Protein AF-A0A920QZS9-F1 (afdb_monomer_lite)

Secondary structure (DSSP, 8-state):
--------S--PPPBTTB-GGG------------TT----THHHHHHHHHHHHTGGG--

Radius of gyration: 19.15 Å; chains: 1; bounding box: 38×35×42 Å

Foldseek 3Di:
DDPDPDPPDPDDDDDDPDDCVPDDQFDDDDDDDDPVNDDDCVRVVVVVVVVVVCPVRGD

Sequence (59 aa):
MNKYKSNYLPQLKKQGLYDPRFEHDACGVGMVANIKGIASHSIIKLGLENLCSLEHRGP

Structure (mmCIF, N/CA/C/O backbone):
data_AF-A0A920QZS9-F1
#
_entry.id   AF-A0A920QZS9-F1
#
loop_
_atom_site.group_PDB
_atom_site.id
_atom_site.type_symbol
_atom_site.label_atom_id
_atom_site.label_alt_id
_atom_site.label_comp_id
_atom_site.label_asym_id
_atom_site.label_entity_id
_atom_site.label_seq_id
_atom_site.pdbx_PDB_ins_code
_atom_site.Cartn_x
_atom_site.Cartn_y
_atom_site.Cartn_z
_atom_site.occupancy
_atom_site.B_iso_or_equiv
_atom_site.auth_seq_id
_atom_site.auth_comp_id
_atom_site.auth_asym_id
_atom_site.auth_atom_id
_atom_site.pdbx_PDB_model_num
ATOM 1 N N . MET A 1 1 ? 7.828 32.755 -17.703 1.00 39.91 1 MET A N 1
ATOM 2 C CA . MET A 1 1 ? 8.473 31.567 -18.312 1.00 39.91 1 MET A CA 1
ATOM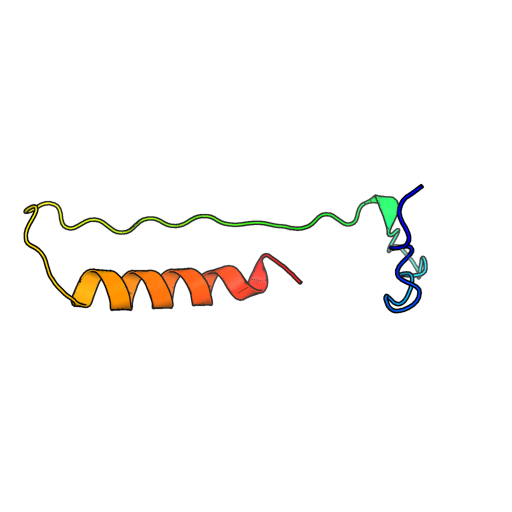 3 C C . MET A 1 1 ? 9.175 30.783 -17.214 1.00 39.91 1 MET A C 1
ATOM 5 O O . MET A 1 1 ? 10.078 31.317 -16.584 1.00 39.91 1 MET A O 1
ATOM 9 N N . ASN A 1 2 ? 8.665 29.587 -16.905 1.00 48.50 2 ASN A N 1
ATOM 10 C CA . ASN A 1 2 ? 8.992 28.828 -15.695 1.00 48.50 2 ASN A CA 1
ATOM 11 C C . ASN A 1 2 ? 10.446 28.334 -15.663 1.00 48.50 2 ASN A C 1
ATOM 13 O O . ASN A 1 2 ? 10.917 27.664 -16.578 1.00 48.50 2 ASN A O 1
ATOM 17 N N . LYS A 1 3 ? 11.117 28.652 -14.553 1.00 49.72 3 LYS A N 1
ATOM 18 C CA . LYS A 1 3 ? 12.548 28.484 -14.250 1.00 49.72 3 LYS A CA 1
ATOM 19 C C . LYS A 1 3 ? 12.936 27.042 -13.859 1.00 49.72 3 LYS A C 1
ATOM 21 O O . LYS A 1 3 ? 14.018 26.819 -13.332 1.00 49.72 3 LYS A O 1
ATOM 26 N N . TYR A 1 4 ? 12.068 26.061 -14.115 1.00 57.50 4 TYR A N 1
ATOM 27 C CA . TYR A 1 4 ? 12.176 24.690 -13.596 1.00 57.50 4 TYR A CA 1
ATOM 28 C C . TYR A 1 4 ? 12.532 23.654 -14.676 1.00 57.50 4 TYR A C 1
ATOM 30 O O . TYR A 1 4 ? 11.961 22.568 -14.713 1.00 57.50 4 TYR A O 1
ATOM 38 N N . LYS A 1 5 ? 13.476 23.958 -15.578 1.00 52.59 5 LYS A N 1
ATOM 39 C CA . LYS A 1 5 ? 14.097 22.903 -16.398 1.00 52.59 5 LYS A CA 1
ATOM 40 C C . LYS A 1 5 ? 15.099 22.144 -15.526 1.00 52.59 5 LYS A C 1
ATOM 42 O O . LYS A 1 5 ? 16.212 22.609 -15.297 1.00 52.59 5 LYS A O 1
ATOM 47 N N . SER A 1 6 ? 14.647 21.012 -14.991 1.00 53.94 6 SER A N 1
ATOM 48 C CA . SER A 1 6 ? 15.442 20.087 -14.185 1.00 53.94 6 SER A CA 1
ATOM 49 C C . SER A 1 6 ? 16.556 19.463 -15.031 1.00 53.94 6 SER A C 1
ATOM 51 O O . SER A 1 6 ? 16.296 18.624 -15.888 1.00 53.94 6 SER A O 1
ATOM 53 N N . ASN A 1 7 ? 17.800 19.875 -14.782 1.00 56.91 7 ASN A N 1
ATOM 54 C CA . ASN A 1 7 ? 19.019 19.255 -15.318 1.00 56.91 7 ASN A CA 1
ATOM 55 C C . ASN A 1 7 ? 19.538 18.113 -14.411 1.00 56.91 7 ASN A C 1
ATOM 57 O O . ASN A 1 7 ? 20.697 17.728 -14.525 1.00 56.91 7 ASN A O 1
ATOM 61 N N . TYR A 1 8 ? 18.712 17.594 -13.492 1.00 58.38 8 TYR A N 1
ATOM 62 C CA . TYR A 1 8 ? 19.127 16.630 -12.458 1.00 58.38 8 TYR A CA 1
ATOM 63 C C . TYR A 1 8 ? 18.634 15.194 -12.678 1.00 58.38 8 TYR A C 1
ATOM 65 O O . TYR A 1 8 ? 19.022 14.307 -11.925 1.00 58.38 8 TYR A O 1
ATOM 73 N N . LEU A 1 9 ? 17.803 14.939 -13.693 1.00 60.72 9 LEU A N 1
ATOM 74 C CA . LEU A 1 9 ? 17.342 13.585 -14.001 1.00 60.72 9 LEU A CA 1
ATOM 75 C C . LEU A 1 9 ? 18.206 12.986 -15.120 1.00 60.72 9 LEU A C 1
ATOM 77 O O . LEU A 1 9 ? 18.305 13.598 -16.191 1.00 60.72 9 LEU A O 1
ATOM 81 N N . PRO A 1 10 ? 18.847 11.818 -14.915 1.00 65.81 10 PRO A N 1
ATOM 82 C CA . PRO A 1 10 ? 19.525 11.130 -15.999 1.00 65.81 10 PRO A CA 1
ATOM 83 C C . PRO A 1 10 ? 18.494 10.780 -17.074 1.00 65.81 10 PRO A C 1
ATOM 85 O O . PRO A 1 10 ? 17.495 10.116 -16.816 1.00 65.81 10 PRO A O 1
ATOM 88 N N . GLN A 1 11 ? 18.730 11.255 -18.295 1.00 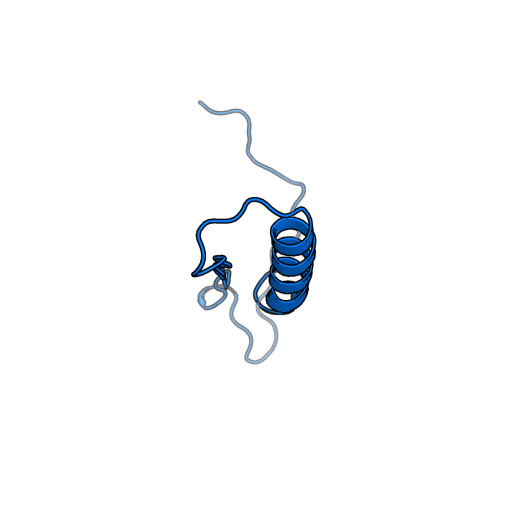70.12 11 GLN A N 1
ATOM 89 C CA . GLN A 1 11 ? 17.901 10.899 -19.441 1.00 70.12 11 GLN A CA 1
ATOM 90 C C . GLN A 1 11 ? 18.120 9.414 -19.740 1.00 70.12 11 GLN A C 1
ATOM 92 O O . GLN A 1 11 ? 19.217 9.026 -20.152 1.00 70.12 11 GLN A O 1
ATOM 97 N N . LEU A 1 12 ? 17.089 8.596 -19.514 1.00 79.19 12 LEU A N 1
ATOM 98 C CA . LEU A 1 12 ? 17.080 7.181 -19.875 1.00 79.19 12 LEU A CA 1
ATOM 99 C C . LEU A 1 12 ? 17.405 7.057 -21.370 1.00 79.19 12 LEU A C 1
ATOM 101 O O . LEU A 1 12 ? 16.716 7.618 -22.223 1.00 79.19 12 LEU A O 1
ATOM 105 N N . LYS A 1 13 ? 18.508 6.375 -21.692 1.00 84.12 13 LYS A N 1
ATOM 106 C CA . LYS A 1 13 ? 18.947 6.160 -23.075 1.00 84.12 13 LYS A CA 1
ATOM 107 C C . LYS A 1 13 ? 18.401 4.833 -23.581 1.00 84.12 13 LYS A C 1
ATOM 109 O O . LYS A 1 13 ? 18.361 3.848 -22.854 1.00 84.12 13 LYS A O 1
ATOM 114 N N . LYS A 1 14 ? 18.026 4.806 -24.859 1.00 88.38 14 LYS A N 1
ATOM 115 C CA . LYS A 1 14 ? 17.642 3.581 -25.564 1.00 88.38 14 LYS A CA 1
ATOM 116 C C . LYS A 1 14 ? 18.791 2.562 -25.503 1.00 88.38 14 LYS A C 1
ATOM 118 O O . LYS A 1 14 ? 19.911 2.900 -25.887 1.00 88.38 14 LYS A O 1
ATOM 123 N N . GLN A 1 15 ? 18.522 1.339 -25.044 1.00 87.38 15 GLN A N 1
ATOM 124 C CA . GLN A 1 15 ? 19.535 0.288 -24.887 1.00 87.38 15 GLN A CA 1
ATOM 125 C C . GLN A 1 15 ? 18.963 -1.082 -25.274 1.00 87.38 15 GLN A C 1
ATOM 127 O O . GLN A 1 15 ? 18.039 -1.588 -24.647 1.00 87.38 15 GLN A O 1
ATOM 132 N N . GLY A 1 16 ? 19.513 -1.708 -26.318 1.00 89.38 16 GLY A N 1
ATOM 133 C CA . GLY A 1 16 ? 18.974 -2.971 -26.833 1.00 89.38 16 GLY A CA 1
ATOM 134 C C . GLY A 1 16 ? 17.512 -2.831 -27.287 1.00 89.38 16 GLY A C 1
ATOM 135 O O . GLY A 1 16 ? 17.191 -1.926 -28.057 1.00 89.38 16 GLY A O 1
ATOM 136 N N . LEU A 1 17 ? 16.633 -3.721 -26.810 1.00 91.44 17 LEU A N 1
ATOM 137 C CA . LEU A 1 17 ? 15.187 -3.689 -27.089 1.00 91.44 17 LEU A CA 1
ATOM 138 C C . LEU A 1 17 ? 14.410 -2.676 -26.228 1.00 91.44 17 LEU A C 1
ATOM 140 O O . LEU A 1 17 ? 13.235 -2.437 -26.495 1.00 91.44 17 LEU A O 1
ATOM 144 N N . TYR A 1 18 ? 15.041 -2.077 -25.216 1.00 88.06 18 TYR A N 1
ATOM 145 C CA . TYR A 1 18 ? 14.414 -1.056 -24.382 1.00 88.06 18 TYR A CA 1
ATOM 146 C C . TYR A 1 18 ? 14.325 0.282 -25.130 1.00 88.06 18 TYR A C 1
ATOM 148 O O . TYR A 1 18 ? 15.347 0.791 -25.594 1.00 88.06 18 TYR A O 1
ATOM 156 N N . ASP A 1 19 ? 13.126 0.869 -25.223 1.00 88.88 19 ASP A N 1
ATOM 157 C CA . ASP A 1 19 ? 12.865 2.192 -25.805 1.00 88.88 19 ASP A CA 1
ATOM 158 C C . ASP A 1 19 ? 12.101 3.069 -24.790 1.00 88.88 19 ASP A C 1
ATOM 160 O O . ASP A 1 19 ? 10.933 2.781 -24.520 1.00 88.88 19 ASP A O 1
ATOM 164 N N . PRO A 1 20 ? 12.718 4.146 -24.254 1.00 85.50 20 PRO A N 1
ATOM 165 C CA . PRO A 1 20 ? 12.124 4.995 -23.214 1.00 85.50 20 PRO A CA 1
ATOM 166 C C . PRO A 1 20 ? 10.762 5.607 -23.570 1.00 85.50 20 PRO A C 1
ATOM 168 O O . PRO A 1 20 ? 10.054 6.082 -22.692 1.00 85.50 20 PRO A O 1
ATOM 171 N N . ARG A 1 21 ? 10.373 5.623 -24.853 1.00 85.56 21 ARG A N 1
ATOM 172 C CA . ARG A 1 21 ? 9.061 6.128 -25.296 1.00 85.56 21 ARG A CA 1
ATOM 173 C C . ARG A 1 21 ? 7.891 5.229 -24.890 1.00 85.56 21 ARG A C 1
ATOM 175 O O . ARG A 1 21 ? 6.754 5.684 -24.959 1.00 85.56 21 ARG A O 1
ATOM 182 N N . PHE A 1 22 ? 8.164 3.977 -24.526 1.00 84.62 22 PHE A N 1
ATOM 183 C CA . PHE A 1 22 ? 7.171 3.029 -24.014 1.00 84.62 22 PHE A CA 1
ATOM 184 C C . PHE A 1 22 ? 7.261 2.851 -22.489 1.00 84.62 22 PHE A C 1
ATOM 186 O O . PHE A 1 22 ? 6.590 1.980 -21.943 1.00 84.62 22 PHE A O 1
ATOM 193 N N . GLU A 1 23 ? 8.093 3.649 -21.810 1.00 78.88 23 GLU A N 1
ATOM 194 C CA . GLU A 1 23 ? 8.145 3.701 -20.349 1.00 78.88 23 GLU A CA 1
ATOM 195 C C . GLU A 1 23 ? 6.904 4.425 -19.814 1.00 78.88 23 GLU A C 1
ATOM 197 O O . GLU A 1 23 ? 6.537 5.498 -20.304 1.00 78.88 23 GLU A O 1
ATOM 202 N N . HIS A 1 24 ? 6.265 3.848 -18.801 1.00 79.62 24 HIS A N 1
ATOM 203 C CA . HIS A 1 24 ? 5.080 4.412 -18.168 1.00 79.62 24 HIS A CA 1
ATOM 204 C C . HIS A 1 24 ? 5.141 4.184 -16.660 1.00 79.62 24 HIS A C 1
ATOM 206 O O . HIS A 1 24 ? 5.368 3.058 -16.220 1.00 79.62 24 HIS A O 1
ATOM 212 N N . ASP A 1 25 ? 4.855 5.228 -15.879 1.00 71.62 25 ASP A N 1
ATOM 213 C CA . ASP A 1 25 ? 4.674 5.093 -14.435 1.00 71.62 25 ASP A CA 1
ATOM 214 C C . ASP A 1 25 ? 3.489 4.157 -14.164 1.00 71.62 25 ASP A C 1
ATOM 216 O O . ASP A 1 25 ? 2.373 4.388 -14.646 1.00 71.62 25 ASP A O 1
ATOM 220 N N . ALA A 1 26 ? 3.701 3.103 -13.377 1.00 77.31 26 ALA A N 1
ATOM 221 C CA . ALA A 1 26 ? 2.608 2.268 -12.903 1.00 77.31 26 ALA A CA 1
ATOM 222 C C . ALA A 1 26 ? 2.177 2.727 -11.495 1.00 77.31 26 ALA A C 1
ATOM 224 O O . ALA A 1 26 ? 2.799 2.461 -10.473 1.00 77.31 26 ALA A O 1
ATOM 225 N N . CYS A 1 27 ? 1.051 3.436 -11.429 1.00 82.44 27 CYS A N 1
ATOM 226 C CA . CYS A 1 27 ? 0.434 3.826 -10.159 1.00 82.44 27 CYS A CA 1
ATOM 227 C C . CYS A 1 27 ? -0.547 2.748 -9.666 1.00 82.44 27 CYS A C 1
ATOM 229 O O . CYS A 1 27 ? -1.169 2.039 -10.461 1.00 82.44 27 CYS A O 1
ATOM 231 N N . GLY A 1 28 ? -0.729 2.646 -8.345 1.00 84.50 28 GLY A N 1
ATOM 232 C CA . GLY A 1 28 ? -1.679 1.728 -7.708 1.00 84.50 28 GLY A CA 1
ATOM 233 C C . GLY A 1 28 ? -2.507 2.409 -6.619 1.00 84.50 28 GLY A C 1
ATOM 234 O O . GLY A 1 28 ? -2.046 3.354 -5.984 1.00 84.50 28 GLY A O 1
ATOM 235 N N . VAL A 1 29 ? -3.733 1.926 -6.395 1.00 90.12 29 VAL A N 1
ATOM 236 C CA . VAL A 1 29 ? -4.628 2.408 -5.329 1.00 90.12 29 VAL A CA 1
ATOM 237 C C . VAL A 1 29 ? -5.166 1.212 -4.546 1.00 90.12 29 VAL A C 1
ATOM 239 O O . VAL A 1 29 ? -5.568 0.212 -5.138 1.00 90.12 29 VAL A O 1
ATOM 242 N N . GLY A 1 30 ? -5.195 1.331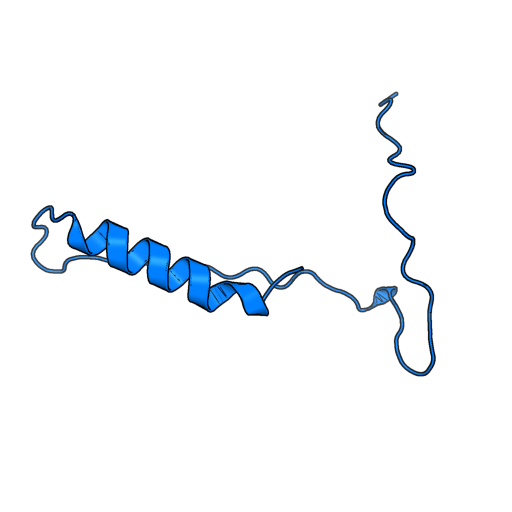 -3.217 1.00 89.75 30 GLY A N 1
ATOM 243 C CA . GLY A 1 30 ? -5.766 0.344 -2.302 1.00 89.75 30 GLY A CA 1
ATOM 244 C C . GLY A 1 30 ? -6.713 0.998 -1.295 1.00 89.75 30 GLY A C 1
ATOM 245 O O . GLY A 1 30 ? -6.536 2.160 -0.933 1.00 89.75 30 GLY A O 1
ATOM 246 N N . MET A 1 31 ? -7.725 0.258 -0.839 1.00 93.44 31 MET A N 1
ATOM 247 C CA . MET A 1 31 ? -8.704 0.728 0.147 1.00 93.44 31 MET A CA 1
ATOM 248 C C . MET A 1 31 ? -8.908 -0.319 1.242 1.00 93.44 31 MET A C 1
ATOM 250 O O . MET A 1 31 ? -8.969 -1.515 0.967 1.00 93.44 31 MET A O 1
ATOM 254 N N . VAL A 1 32 ? -9.050 0.147 2.484 1.00 94.75 32 VAL A N 1
ATOM 255 C CA . VAL A 1 32 ? -9.365 -0.676 3.656 1.00 94.75 32 VAL A CA 1
ATOM 256 C C . VAL A 1 32 ? -10.551 -0.045 4.376 1.00 94.75 32 VAL A C 1
ATOM 258 O O . VAL A 1 32 ? -10.554 1.157 4.631 1.00 94.75 32 VAL A O 1
ATOM 261 N N . ALA A 1 33 ? -11.553 -0.854 4.718 1.00 94.62 33 ALA A N 1
ATOM 262 C CA . ALA A 1 33 ? -12.737 -0.407 5.442 1.00 94.62 33 ALA A CA 1
ATOM 263 C C . ALA A 1 33 ? -13.137 -1.424 6.515 1.00 94.62 33 ALA A C 1
ATOM 265 O O . ALA A 1 33 ? -13.105 -2.634 6.292 1.00 94.62 33 ALA A O 1
ATOM 266 N N . ASN A 1 34 ? -13.558 -0.927 7.678 1.00 96.56 34 ASN A N 1
ATOM 267 C CA . ASN A 1 34 ? -14.195 -1.754 8.696 1.00 96.56 34 ASN A CA 1
ATOM 268 C C . ASN A 1 34 ? -15.701 -1.809 8.424 1.00 96.56 34 ASN A C 1
ATOM 270 O O . ASN A 1 34 ? -16.400 -0.815 8.608 1.00 96.56 34 ASN A O 1
ATOM 274 N N . ILE A 1 35 ? -16.206 -2.985 8.045 1.00 96.38 35 ILE A N 1
ATOM 275 C CA . ILE A 1 35 ? -17.623 -3.205 7.707 1.00 96.38 35 ILE A CA 1
ATOM 276 C C . ILE A 1 35 ? -18.590 -2.913 8.863 1.00 96.38 35 ILE A C 1
ATOM 278 O O . ILE A 1 35 ? -19.769 -2.677 8.631 1.00 96.38 35 ILE A O 1
ATOM 282 N N . LYS A 1 36 ? -18.103 -2.918 10.110 1.00 96.69 36 LYS A N 1
ATOM 283 C CA . LYS A 1 36 ? -18.904 -2.586 11.296 1.00 96.69 36 LYS A CA 1
ATOM 284 C C . LYS A 1 36 ? -18.939 -1.082 11.583 1.00 96.69 36 LYS A C 1
ATOM 286 O O . LYS A 1 36 ? -19.591 -0.673 12.535 1.00 96.69 36 LYS A O 1
ATOM 291 N N . GLY A 1 37 ? -18.193 -0.269 10.829 1.00 95.94 37 GLY A N 1
ATOM 292 C CA . GLY A 1 37 ? -18.099 1.181 11.032 1.00 95.94 37 GLY A CA 1
ATOM 293 C C . GLY A 1 37 ? -17.367 1.598 12.313 1.00 95.94 37 GLY A C 1
ATOM 294 O O . GLY A 1 37 ? -17.385 2.767 12.681 1.00 95.94 37 GLY A O 1
ATOM 295 N N . ILE A 1 38 ? -16.724 0.657 13.009 1.00 96.94 38 ILE A N 1
ATOM 296 C CA . ILE A 1 38 ? -16.044 0.931 14.277 1.00 96.94 38 ILE A CA 1
ATOM 297 C C . ILE A 1 38 ? -14.659 1.511 13.989 1.00 96.94 38 ILE A C 1
ATOM 299 O O . ILE A 1 38 ? -13.840 0.889 13.302 1.00 96.94 38 ILE A O 1
ATOM 303 N N . ALA A 1 39 ? -14.378 2.679 14.563 1.00 95.44 39 ALA A N 1
ATOM 304 C CA . ALA A 1 39 ? -13.062 3.293 14.492 1.00 95.44 39 ALA A CA 1
ATOM 305 C C . ALA A 1 39 ? -12.010 2.398 15.169 1.00 95.44 39 ALA A C 1
ATOM 307 O O . ALA A 1 39 ? -12.183 1.950 16.302 1.00 95.44 39 ALA A O 1
ATOM 308 N N . SER A 1 40 ? -10.908 2.127 14.470 1.00 96.44 40 SER A N 1
ATOM 309 C CA . SER A 1 40 ? -9.796 1.340 15.002 1.00 96.44 40 SER A CA 1
ATOM 310 C C . SER A 1 40 ? -8.482 1.767 14.364 1.00 96.44 40 SER A C 1
ATOM 312 O O . SER A 1 40 ? -8.408 1.958 13.151 1.00 96.44 40 SER A O 1
ATOM 314 N N . HIS A 1 41 ? -7.421 1.838 15.169 1.00 96.69 41 HIS A N 1
ATOM 315 C CA . HIS A 1 41 ? -6.070 2.113 14.677 1.00 96.69 41 HIS A CA 1
ATOM 316 C C . HIS A 1 41 ? -5.532 1.003 13.751 1.00 96.69 41 HIS A C 1
ATOM 318 O O . HIS A 1 41 ? -4.647 1.245 12.935 1.00 96.69 41 HIS A O 1
ATOM 324 N N . SER A 1 42 ? -6.111 -0.203 13.810 1.00 96.12 42 SER A N 1
ATOM 325 C CA . SER A 1 42 ? -5.766 -1.313 12.909 1.00 96.12 42 SER A CA 1
ATOM 326 C C . SER A 1 42 ? -5.967 -0.982 11.424 1.00 96.12 42 SER A C 1
ATOM 328 O O . SER A 1 42 ? -5.168 -1.426 10.605 1.00 96.12 42 SER A O 1
ATOM 330 N N . ILE A 1 43 ? -6.961 -0.151 11.072 1.00 96.00 43 ILE A N 1
ATOM 331 C CA . ILE A 1 4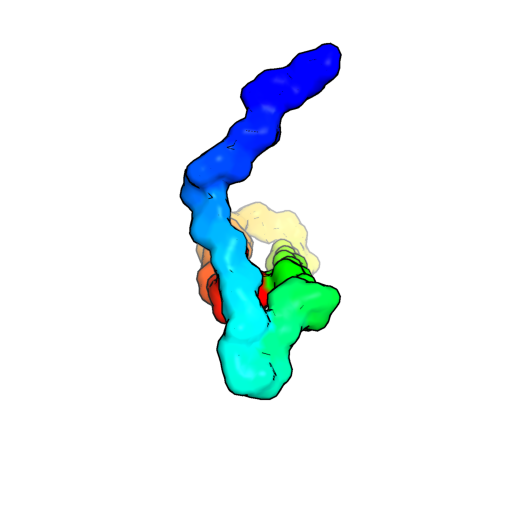3 ? -7.187 0.303 9.687 1.00 96.00 43 ILE A CA 1
ATOM 332 C C . ILE A 1 43 ? -5.977 1.075 9.154 1.00 96.00 43 ILE A C 1
ATOM 334 O O . ILE A 1 43 ? -5.610 0.906 7.995 1.00 96.00 43 ILE A O 1
ATOM 338 N N . ILE A 1 44 ? -5.332 1.889 9.996 1.00 95.56 44 ILE A N 1
ATOM 339 C CA . ILE A 1 44 ? -4.139 2.645 9.602 1.00 95.56 44 ILE A CA 1
ATOM 340 C C . ILE A 1 44 ? -2.986 1.687 9.309 1.00 95.56 44 ILE A C 1
ATOM 342 O O . ILE A 1 44 ? -2.338 1.812 8.274 1.00 95.56 44 ILE A O 1
ATOM 346 N N . LYS A 1 45 ? -2.773 0.688 10.176 1.00 96.69 45 LYS A N 1
ATOM 347 C CA . LYS A 1 45 ? -1.726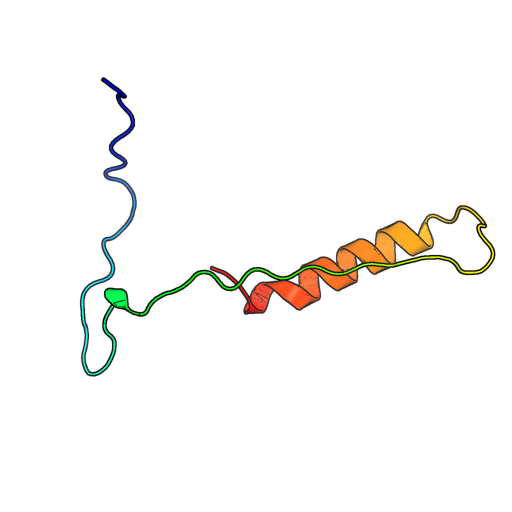 -0.321 9.983 1.00 96.69 45 LYS A CA 1
ATOM 348 C C . LYS A 1 45 ? -1.920 -1.105 8.678 1.00 96.69 45 LYS A C 1
ATOM 350 O O . LYS A 1 45 ? -0.980 -1.195 7.897 1.00 96.69 45 LYS A O 1
ATOM 355 N N . LEU A 1 46 ? -3.139 -1.585 8.407 1.00 95.44 46 LEU A N 1
ATOM 356 C CA . LEU A 1 46 ? -3.451 -2.254 7.137 1.00 95.44 46 LEU A CA 1
ATOM 357 C C . LEU A 1 46 ? -3.265 -1.324 5.929 1.00 95.44 46 LEU A C 1
ATOM 359 O O . LEU A 1 46 ? -2.813 -1.768 4.880 1.00 95.44 46 LEU A O 1
ATOM 363 N N . GLY A 1 47 ? -3.615 -0.041 6.055 1.00 95.62 47 GLY A N 1
ATOM 364 C CA . GLY A 1 47 ? -3.399 0.944 4.995 1.00 95.62 47 GLY A CA 1
ATOM 365 C C . GLY A 1 47 ? -1.919 1.095 4.635 1.00 95.62 47 GLY A C 1
ATOM 366 O O . GLY A 1 47 ? -1.574 1.088 3.457 1.00 95.62 47 GLY A O 1
ATOM 367 N N . LEU A 1 48 ? -1.042 1.165 5.640 1.00 95.12 48 LEU A N 1
ATOM 368 C CA . LEU A 1 48 ? 0.408 1.241 5.439 1.00 95.12 48 LEU A CA 1
ATOM 369 C C . LEU A 1 48 ? 0.972 -0.037 4.799 1.00 95.12 48 LEU A C 1
ATOM 371 O O . LEU A 1 48 ? 1.738 0.052 3.846 1.00 95.12 48 LEU A O 1
ATOM 375 N N . GLU A 1 49 ? 0.550 -1.218 5.261 1.00 94.69 49 GLU A N 1
ATOM 376 C CA . GLU A 1 49 ? 0.936 -2.505 4.656 1.00 94.69 49 GLU A CA 1
ATOM 377 C C . GLU A 1 49 ? 0.513 -2.595 3.176 1.00 94.69 49 GLU A C 1
ATOM 379 O O . GLU A 1 49 ? 1.255 -3.101 2.328 1.00 94.69 49 GLU A O 1
ATOM 384 N N . ASN A 1 50 ? -0.662 -2.050 2.843 1.00 92.12 50 ASN A N 1
ATOM 385 C CA . ASN A 1 50 ? -1.156 -1.983 1.471 1.00 92.12 50 ASN A CA 1
ATOM 386 C C . ASN A 1 50 ? -0.284 -1.061 0.601 1.00 92.12 50 ASN A C 1
ATOM 388 O O . ASN A 1 50 ? 0.068 -1.430 -0.515 1.00 92.12 50 ASN A O 1
ATOM 392 N N . LEU A 1 51 ? 0.144 0.094 1.126 1.00 90.06 51 LEU A N 1
ATOM 393 C CA . LEU A 1 51 ? 1.065 0.993 0.419 1.00 90.06 51 LEU A CA 1
ATOM 394 C C . LEU A 1 51 ? 2.421 0.329 0.140 1.00 90.06 51 LEU A C 1
ATOM 396 O O . LEU A 1 51 ? 2.894 0.397 -0.991 1.00 90.06 51 LEU A O 1
ATOM 400 N N . CYS A 1 52 ? 3.008 -0.374 1.115 1.00 90.38 52 CYS A N 1
ATOM 401 C CA . CYS A 1 52 ? 4.255 -1.125 0.909 1.00 90.38 52 CYS A CA 1
ATOM 402 C C . CYS A 1 52 ? 4.113 -2.199 -0.182 1.00 90.38 52 CYS A C 1
ATOM 404 O O . CYS A 1 52 ? 5.033 -2.448 -0.953 1.00 90.38 52 CYS A O 1
ATOM 406 N N . SER A 1 53 ? 2.932 -2.808 -0.304 1.00 86.06 53 SER A N 1
ATOM 407 C CA . SER A 1 53 ? 2.668 -3.816 -1.339 1.00 86.06 53 SER A CA 1
ATOM 408 C C . SER A 1 53 ? 2.665 -3.235 -2.765 1.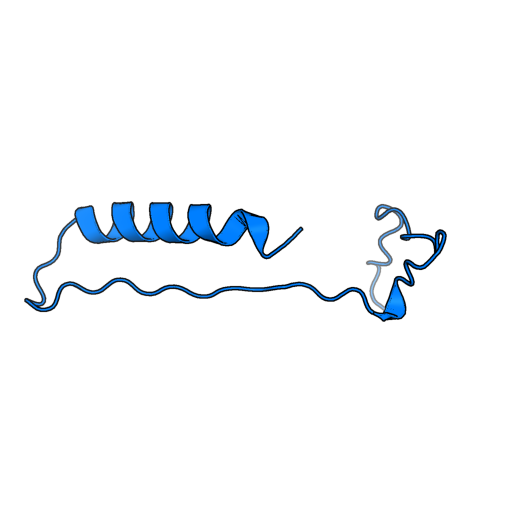00 86.06 53 SER A C 1
ATOM 410 O O . SER A 1 53 ? 2.776 -3.989 -3.735 1.00 86.06 53 SER A O 1
ATOM 412 N N . LEU A 1 54 ? 2.557 -1.910 -2.911 1.00 86.88 54 LEU A N 1
ATOM 413 C CA . LEU A 1 54 ? 2.551 -1.206 -4.195 1.00 86.88 54 LEU A CA 1
ATOM 414 C C . LEU A 1 54 ? 3.933 -0.699 -4.629 1.00 86.88 54 LEU A C 1
ATOM 416 O O . LEU A 1 54 ? 4.039 -0.204 -5.747 1.00 86.88 54 LEU A O 1
ATOM 420 N N . GLU A 1 55 ? 4.987 -0.858 -3.821 1.00 81.19 55 GLU A N 1
ATOM 421 C CA . GLU A 1 55 ? 6.342 -0.373 -4.154 1.00 81.19 55 GLU A CA 1
ATOM 422 C C . GLU A 1 55 ? 6.855 -0.893 -5.502 1.00 81.19 55 GLU A C 1
ATOM 424 O O . GLU A 1 55 ? 7.541 -0.189 -6.226 1.00 81.19 55 GLU A O 1
ATOM 429 N N . HIS A 1 56 ? 6.470 -2.104 -5.898 1.00 81.94 56 HIS A N 1
ATOM 430 C CA . HIS A 1 56 ? 6.897 -2.696 -7.169 1.00 81.94 56 HIS A CA 1
ATOM 431 C C . HIS A 1 56 ? 6.184 -2.124 -8.400 1.00 81.94 56 HIS A C 1
ATOM 433 O O . HIS A 1 56 ? 6.493 -2.520 -9.524 1.00 81.94 56 HIS A O 1
ATOM 439 N N . ARG A 1 57 ? 5.161 -1.283 -8.208 1.00 75.69 57 ARG A N 1
ATOM 440 C CA . ARG A 1 57 ? 4.394 -0.706 -9.313 1.00 75.69 57 ARG A CA 1
ATOM 441 C C . ARG A 1 57 ? 5.066 0.550 -9.859 1.00 75.69 57 ARG A C 1
ATOM 443 O O . ARG A 1 57 ? 4.881 0.812 -11.035 1.00 75.69 57 ARG A O 1
ATOM 450 N N . GLY A 1 58 ? 5.878 1.269 -9.089 1.00 67.38 58 GLY A N 1
ATOM 451 C CA . GLY A 1 58 ? 6.461 2.528 -9.548 1.00 67.38 58 GLY A CA 1
ATOM 452 C C . GLY A 1 58 ? 7.940 2.688 -9.190 1.00 67.38 58 GLY A C 1
ATOM 453 O O . GLY A 1 58 ? 8.364 2.175 -8.155 1.00 67.38 58 GLY A O 1
ATOM 454 N N . PRO A 1 59 ? 8.716 3.386 -10.034 1.00 60.00 59 PRO A N 1
ATOM 455 C CA . PRO A 1 59 ? 9.960 4.046 -9.647 1.00 60.00 59 PRO A CA 1
ATOM 456 C C . PRO A 1 59 ? 9.735 5.385 -8.920 1.00 60.00 59 PRO A C 1
ATOM 458 O O . PRO A 1 59 ? 8.652 5.995 -9.079 1.00 60.00 59 PRO A O 1
#

pLDDT: mean 82.23, std 15.11, range [39.91, 96.94]